Protein AF-A0A645HUC6-F1 (afdb_monomer)

pLDDT: mean 89.05, std 10.72, range [61.09, 98.19]

Radius of gyration: 22.0 Å; Cα contacts (8 Å, |Δi|>4): 138; chains: 1; bounding box: 39×32×63 Å

Nearest PDB structures (foldseek):
  4lrl-assembly3_D  TM=7.777E-01  e=2.312E-08  Enterococcus faecalis V583
  4lrl-assembly3_C  TM=7.811E-01  e=1.603E-07  Enterococcus faecalis V583
  4lrl-assembly2_B  TM=7.981E-01  e=2.361E-07  Enterococcus faecalis V583
  3irh-assembly3_B  TM=7.790E-01  e=1.986E-06  Enterococcus faecalis V583
  2q14-assembly1_B  TM=6.930E-01  e=2.260E-06  Bacteroides thetaiotaomicron VPI-5482

Sequence (122 aa):
MDENTCFYGFSCIANSDDKIASDLAKRLLNRKLFKYQDVIDNKMIDKMRNKLTKRGYDLRYYFATDEVKQRPYQPYKGDELSAIWILMNNGKILELSEASNIVHSLVHGENKNEEKMFFPID

Mean predicted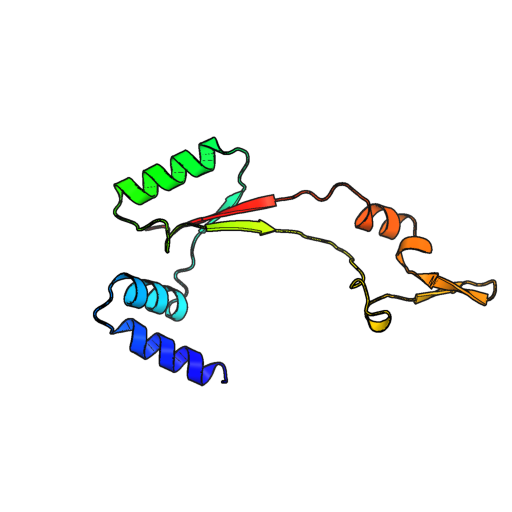 aligned error: 7.64 Å

Solvent-accessible surface area (backbone atoms only — not comparable to full-atom values): 7346 Å² total; per-residue (Å²): 138,55,69,69,59,51,55,51,51,34,57,54,36,41,72,42,89,51,64,65,58,13,48,55,27,44,22,64,79,67,68,59,63,63,43,72,47,77,56,88,50,70,65,60,53,53,52,49,54,53,54,38,48,76,72,71,46,56,57,90,80,48,43,50,74,50,73,50,79,82,64,97,59,75,61,50,88,91,40,78,85,59,46,57,76,41,80,43,98,87,74,48,76,38,48,46,48,81,72,27,74,69,48,31,48,63,58,70,41,86,73,74,72,46,34,30,37,36,30,74,74,135

Secondary structure (DSSP, 8-state):
--HHHHHHHHHHHTTSS-HHHHHHHHHHHTT-PPEEEE-SSHHHHHHHHHHHHHTT--HHHH-EEEEE---S--PPTT-GGGSPEEE-TTS-EEEHHHH-HHHHHHHHS----EEEEEE---

Structure (mmCIF, N/CA/C/O backbone):
data_AF-A0A645HUC6-F1
#
_entry.id   AF-A0A645HUC6-F1
#
loop_
_atom_site.group_PDB
_atom_site.id
_atom_site.type_symbol
_atom_site.label_atom_id
_atom_site.label_alt_id
_atom_site.label_comp_id
_atom_site.label_asym_id
_atom_site.label_entity_id
_atom_site.label_seq_id
_atom_site.pdbx_PDB_ins_code
_atom_site.Cartn_x
_atom_site.Cartn_y
_atom_site.Cartn_z
_atom_site.occupancy
_atom_site.B_iso_or_equiv
_atom_site.auth_seq_id
_atom_site.auth_comp_id
_atom_site.auth_asym_id
_atom_site.auth_atom_id
_atom_site.pdbx_PDB_model_num
ATOM 1 N N . MET A 1 1 ? -9.196 -19.556 -7.907 1.00 76.00 1 MET A N 1
ATOM 2 C CA . MET A 1 1 ? -9.850 -18.495 -7.117 1.00 76.00 1 MET A CA 1
ATOM 3 C C . MET A 1 1 ? -10.224 -17.394 -8.077 1.00 76.00 1 MET A C 1
ATOM 5 O O . MET A 1 1 ? -9.368 -16.999 -8.857 1.00 76.00 1 MET A O 1
ATOM 9 N N . ASP A 1 2 ? -11.477 -16.964 -8.055 1.00 94.19 2 ASP A N 1
ATOM 10 C CA . ASP A 1 2 ? -11.952 -15.797 -8.796 1.00 94.19 2 ASP A CA 1
ATOM 11 C C . ASP A 1 2 ? -12.273 -14.647 -7.826 1.00 94.19 2 ASP A C 1
ATOM 13 O O . ASP A 1 2 ? -12.240 -14.815 -6.602 1.00 94.19 2 ASP A O 1
ATOM 17 N N . GLU A 1 3 ? -12.564 -13.466 -8.368 1.00 92.69 3 GLU A N 1
ATOM 18 C CA . GLU A 1 3 ? -12.880 -12.280 -7.565 1.00 92.69 3 GLU A CA 1
ATOM 19 C C . GLU A 1 3 ? -14.094 -12.510 -6.658 1.00 92.69 3 GLU A C 1
ATOM 21 O O . GLU A 1 3 ? -14.070 -12.123 -5.490 1.00 92.69 3 GLU A O 1
ATOM 26 N N . ASN A 1 4 ? -15.120 -13.212 -7.149 1.00 93.56 4 ASN A N 1
ATOM 27 C CA . ASN A 1 4 ? -16.326 -13.529 -6.382 1.00 93.56 4 ASN A CA 1
ATOM 28 C C . ASN A 1 4 ? -16.011 -14.369 -5.137 1.00 93.56 4 ASN A C 1
ATOM 30 O O . ASN A 1 4 ? -16.525 -14.091 -4.053 1.00 93.56 4 ASN A O 1
ATOM 34 N N . THR A 1 5 ? -15.119 -15.353 -5.269 1.00 94.81 5 THR A N 1
ATOM 35 C CA . THR A 1 5 ? -14.634 -16.166 -4.148 1.00 94.81 5 THR A CA 1
ATOM 36 C C . THR A 1 5 ? -13.930 -15.291 -3.106 1.00 94.81 5 THR A C 1
ATOM 38 O O . THR A 1 5 ? -14.163 -15.451 -1.906 1.00 94.81 5 THR A O 1
ATOM 41 N N . CYS A 1 6 ? -13.111 -14.328 -3.541 1.00 93.75 6 CYS A N 1
ATOM 42 C CA . CYS A 1 6 ? -12.455 -13.375 -2.642 1.00 93.75 6 CYS A CA 1
ATOM 43 C C . CYS A 1 6 ? -13.471 -12.466 -1.929 1.00 93.75 6 CYS A C 1
ATOM 45 O O . CYS A 1 6 ? -13.411 -12.329 -0.708 1.00 93.75 6 CYS A O 1
ATOM 47 N N . PHE A 1 7 ? -14.439 -11.893 -2.654 1.00 94.94 7 PHE A N 1
ATOM 48 C CA . PHE A 1 7 ? -15.491 -11.041 -2.082 1.00 94.94 7 PHE A CA 1
ATOM 49 C C . PHE A 1 7 ? -16.352 -11.773 -1.053 1.00 94.94 7 PHE A C 1
ATOM 51 O O . PHE A 1 7 ? -16.687 -11.209 -0.005 1.00 94.94 7 PHE A O 1
ATOM 58 N N . TYR A 1 8 ? -16.669 -13.040 -1.315 1.00 95.81 8 TYR A N 1
ATOM 59 C CA . TYR A 1 8 ? -17.342 -13.893 -0.346 1.00 95.81 8 TYR A CA 1
ATOM 60 C C . TYR A 1 8 ? -16.481 -14.095 0.909 1.00 95.81 8 TYR A C 1
ATOM 62 O O . TYR A 1 8 ? -16.953 -13.857 2.020 1.00 95.81 8 TYR A O 1
ATOM 70 N N . GLY A 1 9 ? -15.196 -14.428 0.742 1.00 97.19 9 GLY A N 1
ATOM 71 C CA . GLY A 1 9 ? -14.250 -14.562 1.852 1.00 97.19 9 GLY A CA 1
ATOM 72 C C . GLY A 1 9 ? -14.160 -13.301 2.716 1.00 97.19 9 GLY A C 1
ATOM 73 O O . GLY A 1 9 ? -14.280 -13.379 3.939 1.00 97.19 9 GLY A O 1
ATOM 74 N N . PHE A 1 10 ? -14.044 -12.122 2.099 1.00 97.12 10 PHE A N 1
ATOM 75 C CA . PHE A 1 10 ? -14.062 -10.846 2.820 1.00 97.12 10 PHE A CA 1
ATOM 76 C C . PHE A 1 10 ? -15.389 -10.612 3.547 1.00 97.12 10 PHE A C 1
ATOM 78 O O . PHE A 1 10 ? -15.388 -10.100 4.663 1.00 97.12 10 PHE A O 1
ATOM 85 N N . SER A 1 11 ? -16.518 -11.021 2.965 1.00 96.94 11 SER A N 1
ATOM 86 C CA . SER A 1 11 ? -17.836 -10.893 3.604 1.00 96.94 1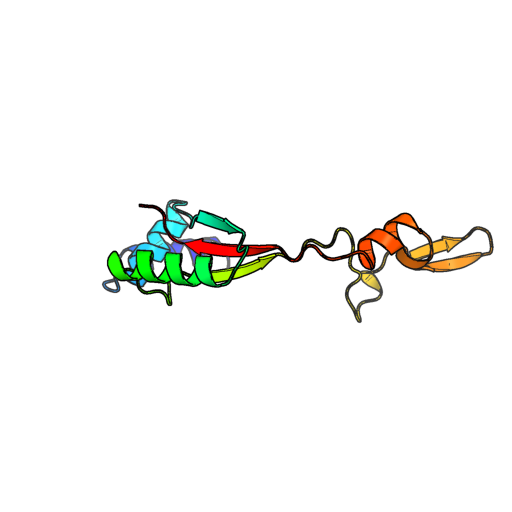1 SER A CA 1
ATOM 87 C C . SER A 1 11 ? -17.969 -11.781 4.845 1.00 96.94 11 SER A C 1
ATOM 89 O O . SER A 1 11 ? -18.560 -11.363 5.842 1.00 96.94 11 SER A O 1
ATOM 91 N N . CYS A 1 12 ? -17.372 -12.974 4.833 1.00 97.88 12 CYS A N 1
ATOM 92 C CA . CYS A 1 12 ? -17.266 -13.819 6.022 1.00 97.88 12 CYS A CA 1
ATOM 93 C C . CYS A 1 12 ? -16.354 -13.185 7.085 1.00 97.88 12 CYS A C 1
ATOM 95 O O . CYS A 1 12 ? -16.759 -13.060 8.240 1.00 97.88 12 CYS A O 1
ATOM 97 N N . ILE A 1 13 ? -15.157 -12.728 6.693 1.00 98.19 13 ILE A N 1
ATOM 98 C CA . ILE A 1 13 ? -14.187 -12.088 7.603 1.00 98.19 13 ILE A CA 1
ATOM 99 C C . ILE A 1 13 ? -14.771 -10.816 8.231 1.00 98.19 13 ILE A C 1
ATOM 101 O O . ILE A 1 13 ? -14.558 -10.550 9.409 1.00 98.19 13 ILE A O 1
ATOM 105 N N . ALA A 1 14 ? -15.583 -10.051 7.498 1.00 97.75 14 ALA A N 1
ATOM 106 C CA . ALA A 1 14 ? -16.255 -8.865 8.024 1.00 97.75 14 ALA A CA 1
ATOM 107 C C . ALA A 1 14 ? -17.111 -9.151 9.277 1.00 97.75 14 ALA A C 1
ATOM 109 O O . ALA A 1 14 ? -17.347 -8.233 10.065 1.00 97.75 14 ALA A O 1
ATOM 110 N N . ASN A 1 15 ? -17.530 -10.400 9.503 1.00 97.00 15 ASN A N 1
ATOM 111 C CA . ASN A 1 15 ? -18.310 -10.827 10.665 1.00 97.00 15 ASN A CA 1
ATOM 112 C C . ASN A 1 15 ? -17.507 -11.664 11.682 1.00 97.00 15 ASN A C 1
ATOM 114 O O . ASN A 1 15 ? -18.104 -12.217 12.600 1.00 97.00 15 ASN A O 1
ATOM 118 N N . SER A 1 16 ? -16.181 -11.775 11.539 1.00 97.44 16 SER A N 1
ATOM 119 C CA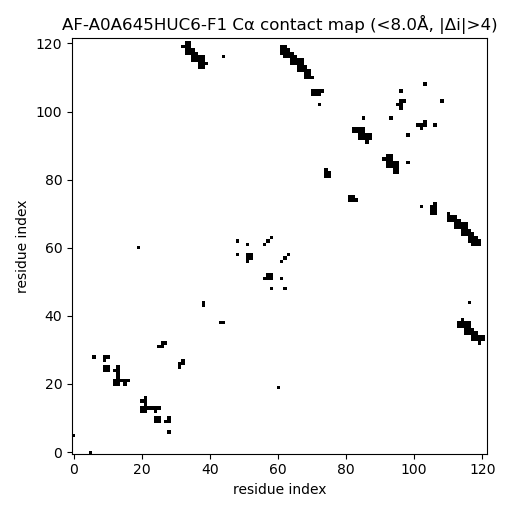 . SER A 1 16 ? -15.341 -12.526 12.480 1.00 97.44 16 SER A CA 1
ATOM 120 C C . SER A 1 16 ? -15.129 -11.792 13.807 1.00 97.44 16 SER A C 1
ATOM 122 O O . SER A 1 16 ? -15.125 -10.561 13.840 1.00 97.44 16 SER A O 1
ATOM 124 N N . ASP A 1 17 ? -14.821 -12.543 14.867 1.00 98.06 17 ASP A N 1
ATOM 125 C CA . ASP A 1 17 ? -14.490 -11.996 16.193 1.00 98.06 17 ASP A CA 1
ATOM 126 C C . ASP A 1 17 ? -13.160 -11.220 16.231 1.00 98.06 17 ASP A C 1
ATOM 128 O O . ASP A 1 17 ? -12.955 -10.366 17.100 1.00 98.06 17 ASP A O 1
ATOM 132 N N . ASP A 1 18 ? -12.250 -11.478 15.283 1.00 98.06 18 ASP A N 1
ATOM 133 C CA . ASP A 1 18 ? -11.035 -10.680 15.127 1.00 98.06 18 ASP A CA 1
ATOM 134 C C . ASP A 1 18 ? -11.401 -9.277 14.626 1.00 98.06 18 ASP A C 1
ATOM 136 O O . ASP A 1 18 ? -11.809 -9.072 13.478 1.00 98.06 18 ASP A O 1
ATOM 140 N N . LYS A 1 19 ? -11.238 -8.293 15.512 1.00 96.94 19 LYS A N 1
ATOM 141 C CA . LYS A 1 19 ? -11.605 -6.897 15.256 1.00 96.94 19 LYS A CA 1
ATOM 142 C C . LYS A 1 19 ? -10.795 -6.268 14.123 1.00 96.94 19 LYS A C 1
ATOM 144 O O . LYS A 1 19 ? -11.346 -5.445 13.396 1.00 96.94 19 LYS A O 1
ATOM 149 N N . ILE A 1 20 ? -9.519 -6.629 13.975 1.00 97.31 20 ILE A N 1
ATOM 150 C CA . ILE A 1 20 ? -8.641 -6.070 12.940 1.00 97.31 20 ILE A CA 1
ATOM 151 C C . ILE A 1 20 ? -9.023 -6.666 11.589 1.00 97.31 20 ILE A C 1
ATOM 153 O O . ILE A 1 20 ? -9.253 -5.927 10.633 1.00 97.31 20 ILE A O 1
ATOM 157 N N . ALA A 1 21 ? -9.152 -7.993 11.516 1.00 97.75 21 ALA A N 1
ATOM 158 C CA . ALA A 1 21 ? -9.548 -8.669 10.287 1.00 97.75 21 ALA A CA 1
ATOM 159 C C . ALA A 1 21 ? -10.940 -8.205 9.824 1.00 97.75 21 ALA A C 1
ATOM 161 O O . ALA A 1 21 ? -11.116 -7.833 8.660 1.00 97.75 21 ALA A O 1
ATOM 162 N N . SER A 1 22 ? -11.903 -8.138 10.751 1.00 98.19 22 SER A N 1
ATOM 163 C CA . SER A 1 22 ? -13.257 -7.638 10.494 1.00 98.19 22 SER A CA 1
ATOM 164 C C . SER A 1 22 ? -13.255 -6.202 9.964 1.00 98.19 22 SER A C 1
ATOM 166 O O . SER A 1 22 ? -13.941 -5.911 8.980 1.00 98.19 22 SER A O 1
ATOM 168 N N . ASP A 1 23 ? -12.478 -5.301 10.571 1.00 97.38 23 ASP A N 1
ATOM 169 C CA . ASP A 1 23 ? -12.378 -3.909 10.125 1.00 97.38 23 ASP A CA 1
ATOM 170 C C . ASP A 1 23 ? -11.736 -3.790 8.735 1.00 97.38 23 ASP A C 1
ATOM 172 O O . ASP A 1 23 ? -12.301 -3.138 7.857 1.00 97.38 23 ASP A O 1
ATOM 176 N N . LEU A 1 24 ? -10.605 -4.457 8.487 1.00 97.12 24 LEU A N 1
ATOM 177 C CA . LEU A 1 24 ? -9.928 -4.414 7.186 1.00 97.12 24 LEU A CA 1
ATOM 178 C C . LEU A 1 24 ? -10.803 -4.983 6.059 1.00 97.12 24 LEU A C 1
ATOM 180 O O . LEU A 1 24 ? -10.888 -4.385 4.984 1.00 97.12 24 LEU A O 1
ATOM 184 N N . ALA A 1 25 ? -11.520 -6.081 6.313 1.00 97.75 25 ALA A N 1
ATOM 185 C CA . ALA A 1 25 ? -12.466 -6.640 5.352 1.00 97.75 25 ALA A CA 1
ATOM 186 C C . ALA A 1 25 ? -13.625 -5.671 5.066 1.00 97.75 25 ALA A C 1
ATOM 188 O O . ALA A 1 25 ? -13.945 -5.408 3.905 1.00 97.75 25 ALA A O 1
ATOM 189 N N . LYS A 1 26 ? -14.208 -5.057 6.107 1.00 97.19 26 LYS A N 1
ATOM 190 C CA . LYS A 1 26 ? -15.237 -4.015 5.948 1.00 97.19 26 LYS A CA 1
ATOM 191 C C . LYS A 1 26 ? -14.712 -2.812 5.173 1.00 97.19 26 LYS A C 1
ATOM 193 O O . LYS A 1 26 ? -15.458 -2.248 4.372 1.00 97.19 26 LYS A O 1
ATOM 198 N N . ARG A 1 27 ? -13.461 -2.399 5.388 1.00 96.19 27 ARG A N 1
ATOM 199 C CA . ARG A 1 27 ? -12.849 -1.293 4.641 1.00 96.19 27 ARG A CA 1
ATOM 200 C C . ARG A 1 27 ? -12.753 -1.605 3.158 1.00 96.19 27 ARG A C 1
ATOM 202 O O . ARG A 1 27 ? -13.139 -0.758 2.355 1.00 96.19 27 ARG A O 1
ATOM 209 N N . LEU A 1 28 ? -12.297 -2.805 2.810 1.00 95.44 28 LEU A N 1
ATOM 210 C CA . LEU A 1 28 ? -12.175 -3.241 1.423 1.00 95.44 28 LEU A CA 1
ATOM 211 C C . LEU A 1 28 ? -13.547 -3.319 0.735 1.00 95.44 28 LEU A C 1
ATOM 213 O O . LEU A 1 28 ? -13.739 -2.699 -0.308 1.00 95.44 28 LEU A O 1
ATOM 217 N N . LEU A 1 29 ? -14.521 -3.985 1.366 1.00 96.19 29 LEU A N 1
ATOM 218 C CA . LEU A 1 29 ? -15.883 -4.144 0.837 1.00 96.19 29 LEU A CA 1
ATOM 219 C C . LEU A 1 29 ? -16.621 -2.810 0.652 1.00 96.19 29 LEU A C 1
ATOM 221 O O . LEU A 1 29 ? -17.366 -2.645 -0.307 1.00 96.19 29 LEU A O 1
ATOM 225 N N . ASN A 1 30 ? -16.406 -1.848 1.556 1.00 95.75 30 ASN A N 1
ATOM 226 C CA . ASN A 1 30 ? -17.105 -0.557 1.551 1.00 95.75 30 ASN A CA 1
ATOM 227 C C . ASN A 1 30 ? -16.257 0.597 0.995 1.00 95.75 30 ASN A C 1
ATOM 229 O O . ASN A 1 30 ? -16.600 1.763 1.193 1.00 95.75 30 ASN A O 1
ATOM 233 N N . ARG A 1 31 ? -15.124 0.297 0.345 1.00 94.88 31 ARG A N 1
ATOM 234 C CA . ARG A 1 31 ? -14.201 1.290 -0.232 1.00 94.88 31 ARG A CA 1
ATOM 235 C C . ARG A 1 31 ? -13.740 2.372 0.766 1.00 94.88 31 ARG A C 1
ATOM 237 O O . ARG A 1 31 ? -13.483 3.515 0.388 1.00 94.88 31 ARG A O 1
ATOM 244 N N . LYS A 1 32 ? -13.571 2.020 2.045 1.00 95.44 32 LYS A N 1
ATOM 245 C CA . LYS A 1 32 ? -12.952 2.885 3.071 1.00 95.44 32 LYS A CA 1
ATOM 246 C C . LYS A 1 32 ? -11.430 2.727 3.053 1.00 95.44 32 LYS A C 1
ATOM 248 O O . LYS A 1 32 ? -10.824 2.210 3.994 1.00 95.44 32 LYS A O 1
ATOM 253 N N . LEU A 1 33 ? -10.835 3.136 1.935 1.00 94.62 33 LEU A N 1
ATOM 254 C CA . LEU A 1 33 ? -9.408 2.985 1.660 1.00 94.62 33 LEU A CA 1
ATOM 255 C C . LEU A 1 33 ? -8.550 3.803 2.632 1.00 94.62 33 LEU A C 1
ATOM 257 O O . LEU A 1 33 ? -8.970 4.848 3.136 1.00 94.62 33 LEU A O 1
ATOM 261 N N . PHE A 1 34 ? -7.322 3.339 2.858 1.00 96.62 34 PHE A N 1
ATOM 262 C CA . PHE A 1 34 ? -6.312 4.150 3.524 1.00 96.62 34 PHE A CA 1
ATOM 263 C C . PHE A 1 34 ? -5.989 5.381 2.686 1.00 96.62 34 PHE A C 1
ATOM 265 O O . PHE A 1 34 ? -6.092 5.391 1.458 1.00 96.62 34 PHE A O 1
ATOM 272 N N . LYS A 1 35 ? -5.598 6.437 3.382 1.00 95.44 35 LYS A N 1
ATOM 273 C CA . LYS A 1 35 ? -5.088 7.653 2.769 1.00 95.44 35 LYS A CA 1
ATOM 274 C C . LYS A 1 35 ? -3.586 7.575 2.701 1.00 95.44 35 LYS A C 1
ATOM 276 O O . LYS A 1 35 ? -2.973 6.829 3.459 1.00 95.44 35 LYS A O 1
ATOM 281 N N . TYR A 1 36 ? -3.028 8.342 1.780 1.00 94.25 36 TYR A N 1
ATOM 282 C CA . TYR A 1 36 ? -1.600 8.377 1.561 1.00 94.25 36 TYR A CA 1
ATOM 283 C C . TYR A 1 36 ? -1.074 9.806 1.579 1.00 94.25 36 TYR A C 1
ATOM 285 O O . TYR A 1 36 ? -1.808 10.752 1.281 1.00 94.25 36 TYR A O 1
ATOM 293 N N . GLN A 1 37 ? 0.199 9.946 1.933 1.00 93.44 37 GLN A N 1
ATOM 294 C CA . GLN A 1 37 ? 0.965 11.178 1.758 1.00 93.44 37 GLN A CA 1
ATOM 295 C C . GLN A 1 37 ? 2.411 10.835 1.399 1.00 93.44 37 GLN A C 1
ATOM 297 O O . GLN A 1 37 ? 2.912 9.787 1.815 1.00 93.44 37 GLN A O 1
ATOM 302 N N . ASP A 1 38 ? 3.073 11.735 0.678 1.00 92.88 38 ASP A N 1
ATOM 303 C CA . ASP A 1 38 ? 4.494 11.602 0.359 1.00 92.88 38 ASP A CA 1
ATOM 304 C C . ASP A 1 38 ? 5.344 11.722 1.626 1.00 92.88 38 ASP A C 1
ATOM 306 O O . ASP A 1 38 ? 5.070 12.544 2.507 1.00 92.88 38 ASP A O 1
ATOM 310 N N . VAL A 1 39 ? 6.375 10.890 1.717 1.00 93.06 39 VAL A N 1
ATOM 311 C CA . VAL A 1 39 ? 7.377 10.908 2.777 1.00 93.06 39 VAL A CA 1
ATOM 312 C C . VAL A 1 39 ? 8.524 11.800 2.325 1.00 93.06 39 VAL A C 1
ATOM 314 O O . VAL A 1 39 ? 9.245 11.493 1.383 1.00 93.06 39 VAL A O 1
ATOM 317 N N . ILE A 1 40 ? 8.686 12.926 3.017 1.00 89.88 40 ILE A N 1
ATOM 318 C CA . ILE A 1 40 ? 9.789 13.866 2.771 1.00 89.88 40 ILE A CA 1
ATOM 319 C C . ILE A 1 40 ? 10.983 13.532 3.675 1.00 89.88 40 ILE A C 1
ATOM 321 O O . ILE A 1 40 ? 12.135 13.683 3.279 1.00 89.88 40 ILE A O 1
ATOM 325 N N . ASP A 1 41 ? 10.708 13.081 4.902 1.00 90.19 41 ASP A N 1
ATOM 326 C CA . ASP A 1 41 ? 11.717 12.655 5.863 1.00 90.19 41 ASP A CA 1
ATOM 327 C C . ASP A 1 41 ? 11.188 11.572 6.822 1.00 90.19 41 ASP A C 1
ATOM 329 O O . ASP A 1 41 ? 9.980 11.370 6.992 1.00 90.19 41 ASP A O 1
ATOM 333 N N . ASN A 1 42 ? 12.115 10.904 7.514 1.00 91.06 42 ASN A N 1
ATOM 334 C CA . ASN A 1 42 ? 11.788 9.883 8.513 1.00 91.06 42 ASN A CA 1
ATOM 335 C C . ASN A 1 42 ? 11.026 10.442 9.732 1.00 91.06 42 ASN A C 1
ATOM 337 O O . ASN A 1 42 ? 10.268 9.714 10.374 1.00 91.06 42 ASN A O 1
ATOM 341 N N . LYS A 1 43 ? 11.152 11.741 10.046 1.00 95.25 43 LYS A N 1
ATOM 342 C CA . LYS A 1 43 ? 10.432 12.352 11.179 1.00 95.25 43 LYS A CA 1
ATOM 343 C C . LYS A 1 43 ? 8.926 12.372 10.925 1.00 95.25 43 LYS A C 1
ATOM 345 O O . LYS A 1 43 ? 8.133 12.265 11.864 1.00 95.25 43 LYS A O 1
ATOM 350 N N . MET A 1 44 ? 8.518 12.500 9.665 1.00 95.00 44 MET A N 1
ATOM 351 C CA . MET A 1 44 ? 7.124 12.443 9.242 1.00 95.00 44 MET A CA 1
ATOM 352 C C . MET A 1 44 ? 6.515 11.058 9.508 1.00 95.00 44 MET A C 1
ATOM 354 O O . MET A 1 44 ? 5.397 10.978 10.026 1.00 95.00 44 MET A O 1
ATOM 358 N N . ILE A 1 45 ? 7.270 9.988 9.226 1.00 95.75 45 ILE A N 1
ATOM 359 C CA . ILE A 1 45 ? 6.893 8.600 9.536 1.00 95.75 45 ILE A CA 1
ATOM 360 C C . ILE A 1 45 ? 6.706 8.439 11.046 1.00 95.75 45 ILE A C 1
ATOM 362 O O . ILE A 1 45 ? 5.639 8.011 11.491 1.00 95.75 45 ILE A O 1
ATOM 366 N N . ASP A 1 46 ? 7.693 8.846 11.846 1.00 96.38 46 ASP A N 1
ATOM 367 C CA . ASP A 1 46 ? 7.634 8.716 13.306 1.00 96.38 46 ASP A CA 1
ATOM 368 C C . ASP A 1 46 ? 6.451 9.483 13.903 1.00 96.38 46 ASP A C 1
ATOM 370 O O . ASP A 1 46 ? 5.737 8.986 14.781 1.00 96.38 46 ASP A O 1
ATOM 374 N N . LYS A 1 47 ? 6.180 10.691 13.397 1.00 96.19 47 LYS A N 1
ATOM 375 C CA . LYS A 1 47 ? 5.024 11.493 13.812 1.00 96.19 47 LYS A CA 1
ATOM 376 C C . LYS A 1 47 ? 3.705 10.783 13.501 1.00 96.19 47 LYS A C 1
ATOM 378 O O . LYS A 1 47 ? 2.802 10.801 14.342 1.00 96.19 47 LYS A O 1
ATOM 383 N N . MET A 1 48 ? 3.586 10.155 12.330 1.00 96.69 48 MET A N 1
ATOM 384 C CA . MET A 1 48 ? 2.377 9.425 11.949 1.00 96.69 48 MET A CA 1
ATOM 385 C C . MET A 1 48 ? 2.196 8.152 12.780 1.00 96.69 48 MET A C 1
ATOM 387 O O . MET A 1 48 ? 1.116 7.941 13.332 1.00 96.69 48 MET A O 1
ATOM 391 N N . ARG A 1 49 ? 3.259 7.359 12.965 1.00 96.75 49 ARG A N 1
ATOM 392 C C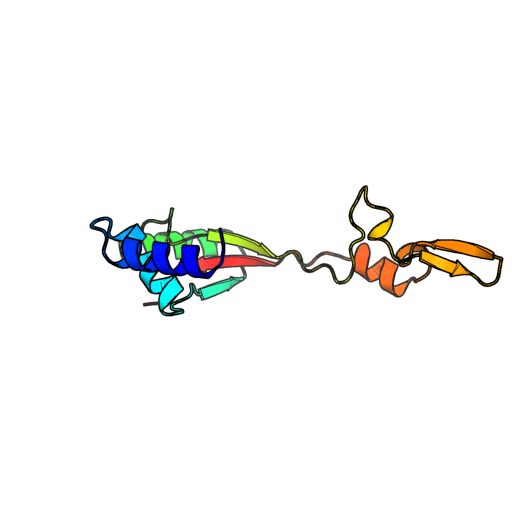A . ARG A 1 49 ? 3.251 6.166 13.828 1.00 96.75 49 ARG A CA 1
ATOM 393 C C . ARG A 1 49 ? 2.801 6.518 15.243 1.00 96.75 49 ARG A C 1
ATOM 395 O O . ARG A 1 49 ? 1.868 5.915 15.760 1.00 96.75 49 ARG A O 1
ATOM 402 N N . ASN A 1 50 ? 3.368 7.573 15.829 1.00 97.12 50 ASN A N 1
ATOM 403 C CA . ASN A 1 50 ? 2.969 8.055 17.152 1.00 97.12 50 ASN A CA 1
ATOM 404 C C . ASN A 1 50 ? 1.499 8.498 17.210 1.00 97.12 50 ASN A C 1
ATOM 406 O O . ASN A 1 50 ? 0.813 8.234 18.198 1.00 97.12 50 ASN A O 1
ATOM 410 N N . LYS A 1 51 ? 0.995 9.168 16.165 1.00 96.25 51 LYS A N 1
ATOM 411 C CA . LYS A 1 51 ? -0.414 9.580 16.076 1.00 96.25 51 LYS A CA 1
ATOM 412 C C . LYS A 1 51 ? -1.354 8.371 16.033 1.00 96.25 51 LYS A C 1
ATOM 414 O O . LYS A 1 51 ? -2.373 8.387 16.718 1.00 96.25 51 LYS A O 1
ATOM 419 N N . LEU A 1 52 ? -1.014 7.345 15.254 1.00 96.69 52 LEU A N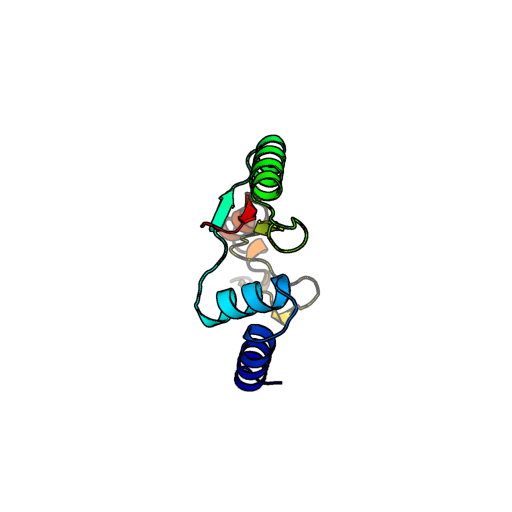 1
ATOM 420 C CA . LEU A 1 52 ? -1.803 6.119 15.122 1.00 96.69 52 LEU A CA 1
ATOM 421 C C . LEU A 1 52 ? -1.796 5.296 16.416 1.00 96.69 52 LEU A C 1
ATOM 423 O O . LEU A 1 52 ? -2.867 4.935 16.901 1.00 96.69 52 LEU A O 1
ATOM 427 N N . THR A 1 53 ? -0.629 5.109 17.041 1.00 96.44 53 THR A N 1
ATOM 428 C CA . THR A 1 53 ? -0.516 4.407 18.329 1.00 96.44 53 THR A CA 1
ATOM 429 C C . THR A 1 53 ? -1.340 5.093 19.419 1.00 96.44 53 THR A C 1
ATOM 431 O O . THR A 1 53 ? -2.071 4.428 20.148 1.00 96.44 53 THR A O 1
ATOM 434 N N . LYS A 1 54 ? -1.306 6.434 19.504 1.00 96.69 54 LYS A N 1
ATOM 435 C CA . LYS A 1 54 ? -2.124 7.203 20.467 1.00 96.69 54 LYS A CA 1
ATOM 436 C C . LYS A 1 54 ? -3.633 7.034 20.266 1.00 96.69 54 LYS A C 1
ATOM 438 O O . LYS A 1 54 ? -4.392 7.272 21.198 1.00 96.69 54 LYS A O 1
ATOM 443 N N . ARG A 1 55 ? -4.064 6.648 19.065 1.00 94.62 55 ARG A N 1
ATOM 444 C CA . ARG A 1 55 ? -5.466 6.366 18.723 1.00 94.62 55 ARG A CA 1
ATOM 445 C C . ARG A 1 55 ? -5.838 4.888 18.880 1.00 94.62 55 ARG A C 1
ATOM 447 O O . ARG A 1 55 ? -6.983 4.536 18.630 1.00 94.62 55 ARG A O 1
ATOM 454 N N . GLY A 1 56 ? -4.898 4.037 19.295 1.00 95.25 56 GLY A N 1
ATOM 455 C CA . GLY A 1 56 ? -5.124 2.605 19.493 1.00 95.25 56 GLY A CA 1
ATOM 456 C C . GLY A 1 56 ? -5.009 1.756 18.225 1.00 95.25 56 GLY A C 1
ATOM 457 O O . GLY A 1 56 ? -5.397 0.592 18.250 1.00 95.25 56 GLY A O 1
ATOM 458 N N . TYR A 1 57 ? -4.479 2.302 17.125 1.00 96.56 57 TYR A N 1
ATOM 459 C CA . TYR A 1 57 ? -4.227 1.516 15.917 1.00 96.56 57 TYR A CA 1
ATOM 460 C C . TYR A 1 57 ? -2.963 0.663 16.066 1.00 96.56 57 TYR A C 1
ATOM 462 O O . TYR A 1 57 ? -1.908 1.153 16.475 1.00 96.56 57 TYR A O 1
ATOM 470 N N . ASP A 1 58 ? -3.052 -0.604 15.661 1.00 97.31 58 ASP A N 1
ATOM 471 C CA . ASP A 1 58 ? -1.891 -1.482 15.521 1.00 97.31 58 ASP A CA 1
ATOM 472 C C . ASP A 1 58 ? -1.143 -1.161 14.218 1.00 97.31 58 ASP A C 1
ATOM 474 O O . ASP A 1 58 ? -1.649 -1.370 13.112 1.00 97.31 58 ASP A O 1
ATOM 478 N N . LEU A 1 59 ? 0.084 -0.655 14.346 1.00 97.31 59 LEU A N 1
ATOM 479 C CA . LEU A 1 59 ? 0.901 -0.219 13.212 1.00 97.31 59 LEU A CA 1
ATOM 480 C C . LEU A 1 59 ? 1.231 -1.341 12.223 1.00 97.31 59 LEU A C 1
ATOM 482 O O . LEU A 1 59 ? 1.555 -1.035 11.084 1.00 97.31 59 LEU A O 1
ATOM 486 N N . ARG A 1 60 ? 1.136 -2.615 12.624 1.00 97.38 60 ARG A N 1
ATOM 487 C CA . ARG A 1 60 ? 1.360 -3.756 11.719 1.00 97.38 60 ARG A CA 1
ATOM 488 C C . ARG A 1 60 ? 0.303 -3.848 10.620 1.00 97.38 60 ARG A C 1
ATOM 490 O O . ARG A 1 60 ? 0.577 -4.400 9.564 1.00 97.38 60 ARG A O 1
ATOM 497 N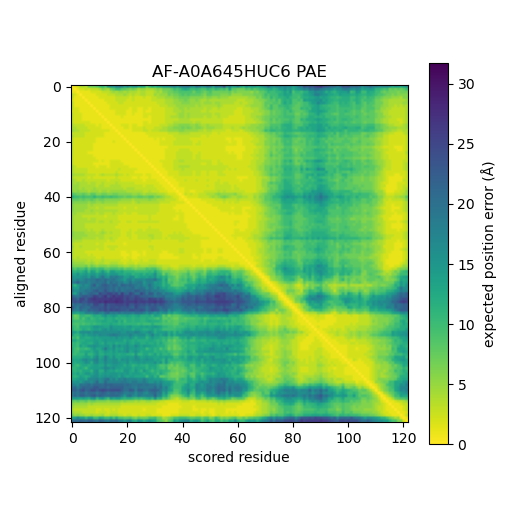 N . TYR A 1 61 ? -0.894 -3.328 10.885 1.00 97.25 61 TYR A N 1
ATOM 498 C CA . TYR A 1 61 ? -2.056 -3.453 10.005 1.00 97.25 61 TYR A CA 1
ATOM 499 C C . TYR A 1 61 ? -2.532 -2.106 9.457 1.00 97.25 61 TYR A C 1
ATOM 501 O O . TYR A 1 61 ? -3.099 -2.042 8.371 1.00 97.25 61 TYR A O 1
ATOM 509 N N . TYR A 1 62 ? -2.312 -1.026 10.209 1.00 97.69 62 TYR A N 1
ATOM 510 C CA . TYR A 1 62 ? -2.857 0.301 9.912 1.00 97.69 62 TYR A CA 1
ATOM 511 C C . TYR A 1 62 ? -1.808 1.323 9.474 1.00 97.69 62 TYR A C 1
ATOM 513 O O . TYR A 1 62 ? -2.119 2.508 9.354 1.00 97.69 62 TYR A O 1
ATOM 521 N N . PHE A 1 63 ? -0.571 0.890 9.251 1.00 97.44 63 PHE A N 1
ATOM 522 C CA . PHE A 1 63 ? 0.483 1.739 8.725 1.00 97.44 63 PHE A CA 1
ATOM 523 C C . PHE A 1 63 ? 1.374 0.950 7.770 1.00 97.44 63 PHE A C 1
ATOM 525 O O . PHE A 1 63 ? 1.831 -0.140 8.099 1.00 97.44 63 PHE A O 1
ATOM 532 N N . ALA A 1 64 ? 1.651 1.520 6.605 1.00 96.56 64 ALA A N 1
ATOM 533 C CA . ALA A 1 64 ? 2.622 0.983 5.661 1.00 96.56 64 ALA A CA 1
ATOM 534 C C . ALA A 1 64 ? 3.368 2.132 4.984 1.00 96.56 64 ALA A C 1
ATOM 536 O O . ALA A 1 64 ? 2.809 3.220 4.836 1.00 96.56 64 ALA A O 1
ATOM 537 N N . THR A 1 65 ? 4.603 1.891 4.560 1.00 95.19 65 THR A N 1
ATOM 538 C CA . THR A 1 65 ? 5.289 2.734 3.579 1.00 95.19 65 THR A CA 1
ATOM 539 C C . THR A 1 65 ? 5.542 1.915 2.325 1.00 95.19 65 THR A C 1
ATOM 541 O O . THR A 1 65 ? 5.742 0.704 2.407 1.00 95.19 65 THR A O 1
ATOM 544 N N . ASP A 1 66 ? 5.471 2.563 1.171 1.00 91.62 66 ASP A N 1
ATOM 545 C CA . ASP A 1 66 ? 5.785 1.945 -0.111 1.00 91.62 66 ASP A CA 1
ATOM 546 C C . ASP A 1 66 ? 6.472 2.958 -1.026 1.00 91.62 66 ASP A C 1
ATOM 548 O O . ASP A 1 66 ? 6.207 4.160 -0.963 1.00 91.62 66 ASP A O 1
ATOM 552 N N . GLU A 1 67 ? 7.361 2.467 -1.875 1.00 85.44 67 GLU A N 1
ATOM 553 C CA . GLU A 1 67 ? 8.118 3.271 -2.824 1.00 85.44 67 GLU A CA 1
ATOM 554 C C . GLU A 1 67 ? 7.462 3.153 -4.199 1.00 85.44 67 GLU A C 1
ATOM 556 O O . GLU A 1 67 ? 7.587 2.138 -4.890 1.00 85.44 67 GLU A O 1
ATOM 561 N N . VAL A 1 68 ? 6.769 4.208 -4.633 1.00 72.94 68 VAL A N 1
ATOM 562 C CA . VAL A 1 68 ? 6.136 4.197 -5.952 1.00 72.94 68 VAL A CA 1
ATOM 563 C C . VAL A 1 68 ? 7.187 4.515 -7.010 1.00 72.94 68 VAL A C 1
ATOM 565 O O . VAL A 1 68 ? 7.570 5.666 -7.213 1.00 72.94 68 VAL A O 1
ATOM 568 N N . LYS A 1 69 ? 7.632 3.481 -7.728 1.00 72.06 69 LYS A N 1
ATOM 569 C CA . LYS A 1 69 ? 8.515 3.624 -8.894 1.00 72.06 69 LYS A CA 1
ATOM 570 C C . LYS A 1 69 ? 7.677 3.816 -10.145 1.00 72.06 69 LYS A C 1
ATOM 572 O O . LYS A 1 69 ? 7.219 2.848 -10.746 1.00 72.06 69 LYS A O 1
ATOM 577 N N . GLN A 1 70 ? 7.481 5.064 -10.557 1.00 67.06 70 GLN A N 1
ATOM 578 C CA . GLN A 1 70 ? 6.910 5.345 -11.871 1.00 67.06 70 GLN A CA 1
ATOM 579 C C . GLN A 1 70 ? 8.024 5.394 -12.909 1.00 67.06 70 GLN A C 1
ATOM 581 O O . GLN A 1 70 ? 8.818 6.332 -12.933 1.00 67.06 70 GLN A O 1
ATOM 586 N N . ARG A 1 71 ? 8.079 4.378 -13.774 1.00 68.50 71 ARG A N 1
ATOM 587 C CA . ARG A 1 71 ? 8.947 4.389 -14.953 1.00 68.50 71 ARG A CA 1
ATOM 588 C C . ARG A 1 71 ? 8.081 4.472 -16.207 1.00 68.50 71 ARG A C 1
ATOM 590 O O . ARG A 1 71 ? 7.292 3.557 -16.428 1.00 68.50 71 ARG A O 1
ATOM 597 N N . PRO A 1 72 ? 8.207 5.532 -17.025 1.00 72.12 72 PRO A N 1
ATOM 598 C CA . PRO A 1 72 ? 7.442 5.669 -18.267 1.00 72.12 72 PRO A CA 1
ATOM 599 C C . PRO A 1 72 ? 7.696 4.521 -19.249 1.00 72.12 72 PRO A C 1
ATOM 601 O O . PRO A 1 72 ? 6.800 4.116 -19.983 1.00 72.12 72 PRO A O 1
ATOM 604 N N . TYR A 1 73 ? 8.922 3.995 -19.244 1.00 77.00 73 TYR A N 1
ATOM 605 C CA . TYR A 1 73 ? 9.325 2.818 -19.996 1.00 77.00 73 TYR A CA 1
ATOM 606 C C . TYR A 1 73 ? 10.389 2.056 -19.203 1.00 77.00 73 TYR A C 1
ATOM 608 O O . TYR A 1 73 ? 11.332 2.649 -18.679 1.00 77.00 73 TYR A O 1
ATOM 616 N N . GLN A 1 74 ? 10.223 0.742 -19.091 1.00 75.81 74 GLN A N 1
ATOM 617 C CA . GLN A 1 74 ? 11.222 -0.155 -18.530 1.00 75.81 74 GLN A CA 1
ATOM 618 C C . GLN A 1 74 ? 11.080 -1.516 -19.223 1.00 75.81 74 GLN A C 1
ATOM 620 O O . GLN A 1 74 ? 10.122 -2.228 -18.922 1.00 75.81 74 GLN A O 1
ATOM 625 N N . PRO A 1 75 ? 12.007 -1.903 -20.116 1.00 71.06 75 PRO A N 1
ATOM 626 C CA . PRO A 1 75 ? 12.017 -3.262 -20.640 1.00 71.06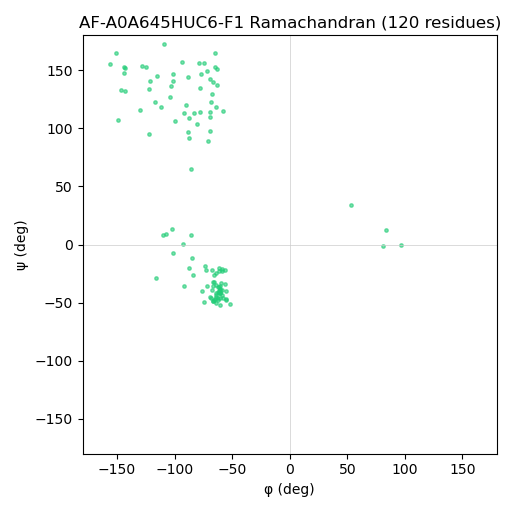 75 PRO A CA 1
ATOM 627 C C . PRO A 1 75 ? 12.268 -4.240 -19.480 1.00 71.06 75 PRO A C 1
ATOM 629 O O . PRO A 1 75 ? 13.099 -3.982 -18.596 1.00 71.06 75 PRO A O 1
ATOM 632 N N . TYR A 1 76 ? 11.532 -5.352 -19.438 1.00 66.75 76 TYR A N 1
ATOM 633 C CA . TYR A 1 76 ? 11.745 -6.379 -18.422 1.00 66.75 76 TYR A CA 1
ATOM 634 C C . TYR A 1 76 ? 13.097 -7.049 -18.666 1.00 66.75 76 TYR A C 1
ATOM 636 O O . TYR A 1 76 ? 13.376 -7.600 -19.731 1.00 66.75 76 TYR A O 1
ATOM 644 N N . LYS A 1 77 ? 13.966 -7.009 -17.651 1.00 63.72 77 LYS A N 1
ATOM 645 C CA . LYS A 1 77 ? 15.278 -7.658 -17.725 1.00 63.72 77 LYS A CA 1
ATOM 646 C C . LYS A 1 77 ? 15.088 -9.170 -17.863 1.00 63.72 77 LYS A C 1
ATOM 648 O O . LYS A 1 77 ? 14.565 -9.797 -16.948 1.00 63.72 77 LYS A O 1
ATOM 653 N N . GLY A 1 78 ? 15.559 -9.732 -18.975 1.00 61.09 78 GLY A N 1
ATOM 654 C CA . GLY A 1 78 ? 15.514 -11.171 -19.255 1.00 61.09 78 GLY A CA 1
ATOM 655 C C . GLY A 1 78 ? 14.336 -11.632 -20.116 1.00 61.09 78 GLY A C 1
ATOM 656 O O . GLY A 1 78 ? 14.275 -12.817 -20.423 1.00 61.09 78 GLY A O 1
ATOM 657 N N . ASP A 1 79 ? 13.448 -10.725 -20.531 1.00 68.25 79 ASP A N 1
ATOM 658 C CA . ASP A 1 79 ? 12.379 -11.027 -21.484 1.00 68.25 79 ASP A CA 1
ATOM 659 C C . ASP A 1 79 ? 12.484 -10.102 -22.703 1.00 68.25 79 ASP A C 1
ATOM 661 O O . ASP A 1 79 ? 12.005 -8.965 -22.689 1.00 68.25 79 ASP A O 1
ATOM 665 N N . GLU A 1 80 ? 13.140 -10.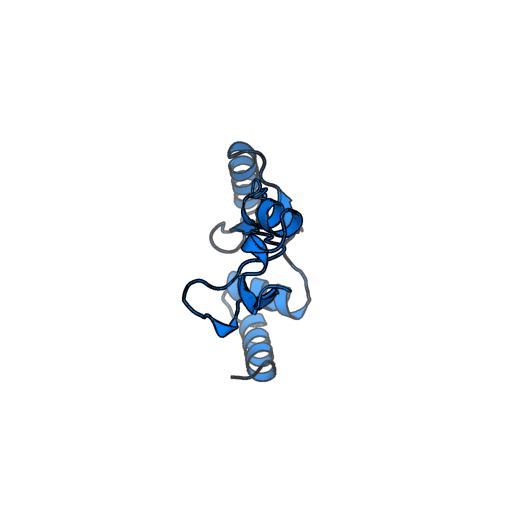581 -23.765 1.00 62.50 80 GLU A N 1
ATOM 666 C CA . GLU A 1 80 ? 13.322 -9.840 -25.023 1.00 62.50 80 GLU A CA 1
ATOM 667 C C . GLU A 1 80 ? 11.989 -9.447 -25.683 1.00 62.50 80 GLU A C 1
ATOM 669 O O . GLU A 1 80 ? 11.953 -8.490 -26.459 1.00 62.50 80 GLU A O 1
ATOM 674 N N . LEU A 1 81 ? 10.889 -10.137 -25.345 1.00 66.69 81 LEU A N 1
ATOM 675 C CA . LEU A 1 81 ? 9.543 -9.847 -25.849 1.00 66.69 81 LEU A CA 1
ATOM 676 C C . LEU A 1 81 ? 8.933 -8.590 -25.221 1.00 66.69 81 LEU A C 1
ATOM 678 O O . LEU A 1 81 ? 7.988 -8.023 -25.765 1.00 66.69 81 LEU A O 1
ATOM 682 N N . SER A 1 82 ? 9.466 -8.148 -24.083 1.00 74.62 82 SER A N 1
ATOM 683 C CA . SER A 1 82 ? 9.010 -6.938 -23.397 1.00 74.62 82 SER A CA 1
ATOM 684 C C . SER A 1 82 ? 9.655 -5.653 -23.925 1.00 74.62 82 SER A C 1
ATOM 686 O O . SER A 1 82 ? 9.223 -4.555 -23.569 1.00 74.62 82 SER A O 1
ATOM 688 N N . ALA A 1 83 ? 10.700 -5.782 -24.747 1.00 84.81 83 ALA A N 1
ATOM 689 C CA . ALA A 1 83 ? 11.418 -4.660 -25.328 1.00 84.81 83 ALA A CA 1
ATOM 690 C C . ALA A 1 83 ? 10.781 -4.227 -26.652 1.00 84.81 83 ALA A C 1
ATOM 692 O O . ALA A 1 83 ? 10.317 -5.043 -27.452 1.00 84.81 83 ALA A O 1
ATOM 693 N N . ILE A 1 84 ? 10.791 -2.921 -26.907 1.00 88.44 84 ILE A N 1
ATOM 694 C CA . ILE A 1 84 ? 10.390 -2.370 -28.199 1.00 88.44 84 ILE A CA 1
ATOM 695 C C . ILE A 1 84 ? 11.635 -2.288 -29.084 1.00 88.44 84 ILE A C 1
ATOM 697 O O . ILE A 1 84 ? 12.598 -1.594 -28.756 1.00 88.44 84 ILE A O 1
ATOM 701 N N . TRP A 1 85 ? 11.598 -2.982 -30.220 1.00 91.12 85 TRP A N 1
ATOM 702 C CA . TRP A 1 85 ? 12.691 -3.036 -31.191 1.00 91.12 85 TRP A CA 1
ATOM 703 C C . TRP A 1 85 ? 12.406 -2.143 -32.400 1.00 91.12 85 TRP A C 1
ATOM 705 O O . TRP A 1 85 ? 11.305 -2.152 -32.950 1.00 91.12 85 TRP A O 1
ATOM 715 N N . ILE A 1 86 ? 13.414 -1.390 -32.838 1.00 92.19 86 ILE A N 1
ATOM 716 C CA . ILE A 1 86 ? 13.333 -0.415 -33.925 1.00 92.19 86 ILE A CA 1
ATOM 717 C C . ILE A 1 86 ? 14.252 -0.842 -35.068 1.00 92.19 86 ILE A C 1
ATOM 719 O O . ILE A 1 86 ? 15.461 -0.985 -34.883 1.00 92.19 86 ILE A O 1
ATOM 723 N N . LEU A 1 87 ? 13.683 -1.005 -36.265 1.00 94.81 87 LEU A N 1
ATOM 724 C CA . LEU A 1 87 ? 14.444 -1.193 -37.498 1.00 94.81 87 LEU A CA 1
ATOM 725 C C . LEU A 1 87 ? 14.881 0.170 -38.044 1.00 94.81 87 LEU A C 1
ATOM 727 O O . LEU A 1 87 ? 14.062 0.980 -38.473 1.00 94.81 87 LEU A O 1
ATOM 731 N N . MET A 1 88 ? 16.186 0.409 -38.037 1.00 94.31 88 MET A N 1
ATOM 732 C CA . MET A 1 88 ? 16.806 1.629 -38.537 1.00 94.31 88 MET A CA 1
ATOM 733 C C . MET A 1 88 ? 16.912 1.606 -40.068 1.00 94.31 88 MET A C 1
ATOM 735 O O . MET A 1 88 ? 17.031 0.547 -40.684 1.00 94.31 88 MET A O 1
ATOM 739 N N . ASN A 1 89 ? 16.991 2.783 -40.696 1.00 93.38 89 ASN A N 1
ATOM 740 C CA . ASN A 1 89 ? 17.111 2.908 -42.159 1.00 93.38 89 ASN A CA 1
ATOM 741 C C . ASN A 1 89 ? 18.352 2.208 -42.750 1.00 93.38 89 ASN A C 1
ATOM 743 O O . ASN A 1 89 ? 18.369 1.885 -43.933 1.00 93.38 89 ASN A O 1
ATOM 747 N N . ASN A 1 90 ? 19.395 1.979 -41.946 1.00 92.69 90 ASN A N 1
ATOM 748 C CA . ASN A 1 90 ? 20.603 1.245 -42.344 1.00 92.69 90 ASN A CA 1
ATOM 749 C C . ASN A 1 90 ? 20.478 -0.285 -42.173 1.00 92.69 90 ASN A C 1
ATOM 751 O O . ASN A 1 90 ? 21.479 -0.989 -42.285 1.00 92.69 90 ASN A O 1
ATOM 755 N N . GLY A 1 91 ? 19.283 -0.789 -41.854 1.00 92.69 91 GLY A N 1
ATOM 756 C CA . GLY A 1 91 ? 18.998 -2.209 -41.652 1.00 92.69 91 GLY A CA 1
ATOM 757 C C . GLY A 1 91 ? 19.371 -2.758 -40.271 1.00 92.69 91 GLY A C 1
ATOM 758 O O . GLY A 1 91 ? 19.138 -3.937 -40.017 1.00 92.69 91 GLY A O 1
ATOM 759 N N . LYS A 1 92 ? 19.935 -1.946 -39.365 1.00 93.88 92 LYS A N 1
ATOM 760 C CA . LYS A 1 92 ? 20.217 -2.373 -37.983 1.00 93.88 92 LYS A CA 1
ATOM 761 C C . LYS A 1 92 ? 18.942 -2.383 -37.142 1.00 93.88 92 LYS A C 1
ATOM 763 O O . LYS A 1 92 ? 18.092 -1.516 -37.308 1.00 93.88 92 LYS A O 1
ATOM 768 N N . ILE A 1 93 ? 18.856 -3.315 -36.197 1.00 92.25 93 ILE A N 1
ATOM 769 C CA . ILE A 1 93 ? 17.796 -3.359 -35.184 1.00 92.25 93 ILE A CA 1
ATOM 770 C C . ILE A 1 93 ? 18.380 -2.859 -33.863 1.00 92.25 93 ILE A C 1
ATOM 772 O O . ILE A 1 93 ? 19.428 -3.342 -33.437 1.00 92.25 93 ILE A O 1
ATOM 776 N N . LEU A 1 94 ? 17.724 -1.879 -33.245 1.00 91.19 94 LEU A N 1
ATOM 777 C CA . LEU A 1 94 ? 18.107 -1.302 -31.957 1.00 91.19 94 LEU A CA 1
ATOM 778 C C . LEU A 1 94 ? 16.936 -1.372 -30.979 1.00 91.19 94 LEU A C 1
ATOM 780 O O . LEU A 1 94 ? 15.777 -1.352 -31.387 1.00 91.19 94 LEU A O 1
ATOM 784 N N . GLU A 1 95 ? 17.233 -1.434 -29.688 1.00 90.94 95 GLU A N 1
ATOM 785 C CA . GLU A 1 95 ? 16.224 -1.273 -28.640 1.00 90.94 95 GLU A CA 1
ATOM 786 C C . GLU A 1 95 ? 15.779 0.207 -28.572 1.00 90.94 95 GLU A C 1
ATOM 788 O O . GLU A 1 95 ? 16.547 1.114 -28.901 1.00 90.94 95 GLU A O 1
ATOM 793 N N . LEU A 1 96 ? 14.525 0.474 -28.195 1.00 90.38 96 LEU A N 1
ATOM 794 C CA . LEU A 1 96 ? 13.920 1.811 -28.220 1.00 90.38 96 LEU A CA 1
ATOM 795 C C . LEU A 1 96 ? 14.705 2.881 -27.439 1.00 90.38 96 LEU A C 1
ATOM 797 O O . LEU A 1 96 ? 14.802 4.019 -27.906 1.00 90.38 96 LEU A O 1
ATOM 801 N N . SER A 1 97 ? 15.254 2.552 -26.270 1.00 87.25 97 SER A N 1
ATOM 802 C CA . SER A 1 97 ? 16.060 3.483 -25.469 1.00 87.25 97 SER A CA 1
ATOM 803 C C . SER A 1 97 ? 17.444 3.753 -26.070 1.00 87.25 97 SER A C 1
ATOM 805 O O . SER A 1 97 ? 18.007 4.817 -25.829 1.00 87.25 97 SER A O 1
ATOM 807 N N . GLU A 1 98 ? 17.954 2.865 -26.924 1.00 88.38 98 GLU A N 1
ATOM 808 C CA . GLU A 1 98 ? 19.180 3.080 -27.710 1.00 88.38 98 GLU A CA 1
ATOM 809 C C . GLU A 1 98 ? 18.907 3.858 -29.009 1.00 88.38 98 GLU A C 1
ATOM 811 O O . GLU A 1 98 ? 19.779 4.546 -29.538 1.00 88.38 98 GLU A O 1
ATOM 816 N N . ALA A 1 99 ? 17.684 3.768 -29.539 1.00 90.50 99 ALA A N 1
ATOM 817 C CA . ALA A 1 99 ? 17.281 4.438 -30.774 1.00 90.50 99 ALA A CA 1
ATOM 818 C C . ALA A 1 99 ? 16.760 5.874 -30.561 1.00 90.50 99 ALA A C 1
ATOM 820 O O . ALA A 1 99 ? 16.728 6.662 -31.509 1.00 90.50 99 ALA A O 1
ATOM 821 N N . SER A 1 100 ? 16.327 6.227 -29.345 1.00 90.38 100 SER A N 1
ATOM 822 C CA . SER A 1 100 ? 15.714 7.522 -29.031 1.00 90.38 100 SER A CA 1
ATOM 823 C C . SER A 1 100 ? 16.356 8.182 -27.819 1.00 90.38 100 SER A C 1
ATOM 825 O O . SER A 1 100 ? 16.170 7.735 -26.690 1.00 90.38 100 SER A O 1
ATOM 827 N N . ASN A 1 101 ? 17.001 9.331 -28.035 1.00 88.69 101 ASN A N 1
ATOM 828 C CA . ASN A 1 101 ? 17.578 10.140 -26.956 1.00 88.69 101 ASN A CA 1
ATOM 829 C C . ASN A 1 101 ? 16.539 10.537 -25.892 1.00 88.69 101 ASN A C 1
ATOM 831 O O . ASN A 1 101 ? 16.864 10.599 -24.712 1.00 88.69 101 ASN A O 1
ATOM 835 N N . ILE A 1 102 ? 15.282 10.777 -26.288 1.00 87.62 102 ILE A N 1
ATOM 836 C CA . ILE A 1 102 ? 14.205 11.123 -25.347 1.00 87.62 102 ILE A CA 1
ATOM 837 C C . ILE A 1 102 ? 13.907 9.931 -24.433 1.00 87.62 102 ILE A C 1
ATOM 839 O O . ILE A 1 102 ? 13.849 10.084 -23.215 1.00 87.62 102 ILE A O 1
ATOM 843 N N . VAL A 1 103 ? 13.743 8.737 -25.010 1.00 86.75 103 VAL A N 1
ATOM 844 C CA . VAL A 1 103 ? 13.465 7.521 -24.231 1.00 86.75 103 VAL A CA 1
ATOM 845 C C . VAL A 1 103 ? 14.674 7.151 -23.378 1.00 86.75 103 VAL A C 1
ATOM 847 O O . VAL A 1 103 ? 14.502 6.824 -22.207 1.00 86.75 103 VAL A O 1
ATOM 850 N N . HIS A 1 104 ? 15.887 7.298 -23.913 1.00 85.88 104 HIS A N 1
ATOM 851 C CA . HIS A 1 104 ? 17.127 7.135 -23.163 1.00 85.88 104 HIS A CA 1
ATOM 852 C C . HIS A 1 104 ? 17.120 7.976 -21.883 1.00 85.88 104 HIS A C 1
ATOM 854 O O . HIS A 1 104 ? 17.348 7.446 -20.796 1.00 85.88 104 HIS A O 1
ATOM 860 N N . SER A 1 105 ? 16.805 9.272 -21.991 1.00 84.50 105 SER A N 1
ATOM 861 C CA . SER A 1 105 ? 16.728 10.178 -20.841 1.00 84.50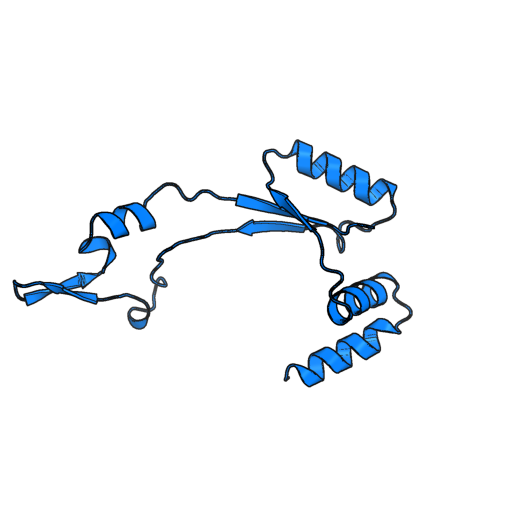 105 SER A CA 1
ATOM 862 C C . SER A 1 105 ? 15.594 9.838 -19.871 1.00 84.50 105 SER A C 1
ATOM 864 O O . SER A 1 105 ? 15.757 10.049 -18.677 1.00 84.50 105 SER A O 1
ATOM 866 N N . LEU A 1 106 ? 14.464 9.297 -20.336 1.00 82.19 106 LEU A N 1
ATOM 867 C CA . LEU A 1 106 ? 13.373 8.859 -19.453 1.00 82.19 106 LEU A CA 1
ATOM 868 C C . LEU A 1 106 ? 13.724 7.588 -18.666 1.00 82.19 106 LEU A C 1
ATOM 870 O O . LEU A 1 106 ? 13.313 7.452 -17.517 1.00 82.19 106 LEU A O 1
ATOM 874 N N . VAL A 1 107 ? 14.475 6.665 -19.274 1.00 78.50 107 VAL A N 1
ATOM 875 C CA . VAL A 1 107 ? 14.913 5.410 -18.638 1.00 78.50 107 VAL A CA 1
ATOM 876 C C . VAL A 1 107 ? 16.060 5.651 -17.652 1.00 78.50 107 VAL A C 1
ATOM 878 O O . VAL A 1 107 ? 16.082 5.050 -16.576 1.00 78.50 107 VAL A O 1
ATOM 881 N N . HIS A 1 108 ? 17.006 6.523 -18.014 1.00 78.12 108 HIS A N 1
ATOM 882 C CA . HIS A 1 108 ? 18.241 6.768 -17.257 1.00 78.12 108 HIS A CA 1
ATOM 883 C C . HIS A 1 108 ? 18.213 8.043 -16.404 1.00 78.12 108 HIS A C 1
ATOM 885 O O . HIS A 1 108 ? 19.145 8.285 -15.639 1.00 78.12 108 HIS A O 1
ATOM 891 N N . GLY A 1 109 ? 17.174 8.868 -16.540 1.00 72.31 109 GLY A N 1
ATOM 892 C CA . GLY A 1 109 ? 16.979 10.067 -15.732 1.00 72.31 109 GLY A CA 1
ATOM 893 C C . GLY A 1 109 ? 16.761 9.746 -14.255 1.00 72.31 109 GLY A C 1
ATOM 894 O O . GLY A 1 109 ? 16.490 8.603 -13.873 1.00 72.31 109 GLY A O 1
ATOM 895 N N . GLU A 1 110 ? 16.880 10.769 -13.405 1.00 64.31 110 GLU A N 1
ATOM 896 C CA . GLU A 1 110 ? 16.640 10.613 -11.972 1.00 64.31 110 GLU A CA 1
ATOM 897 C C . GLU A 1 110 ? 15.219 10.097 -11.732 1.00 64.31 110 GLU A C 1
ATOM 899 O O . GLU A 1 110 ? 14.223 10.763 -12.023 1.00 64.31 110 GLU A O 1
ATOM 904 N N . ASN A 1 111 ? 15.129 8.883 -11.190 1.00 62.38 111 ASN A N 1
ATOM 905 C CA . ASN A 1 111 ? 13.865 8.357 -10.715 1.00 62.38 111 ASN A CA 1
ATOM 906 C C . ASN A 1 111 ? 13.486 9.175 -9.485 1.00 62.38 111 ASN A C 1
ATOM 908 O O . ASN A 1 111 ? 14.162 9.117 -8.455 1.00 62.38 111 ASN A O 1
ATOM 912 N N . LYS A 1 112 ? 12.403 9.943 -9.590 1.00 61.69 112 LYS A N 1
ATOM 913 C CA . LYS A 1 112 ? 11.801 10.580 -8.428 1.00 61.69 112 LYS A CA 1
ATOM 914 C C . LYS A 1 112 ? 11.139 9.471 -7.614 1.00 61.69 112 LYS A C 1
ATOM 916 O O . LYS A 1 112 ? 10.005 9.085 -7.873 1.00 61.69 112 LYS A O 1
ATOM 921 N N . ASN A 1 113 ? 11.906 8.885 -6.704 1.00 64.69 113 ASN A N 1
ATOM 922 C CA . ASN A 1 113 ? 11.415 7.875 -5.783 1.00 64.69 113 ASN A CA 1
ATOM 923 C C . ASN A 1 113 ? 10.472 8.561 -4.797 1.00 64.69 113 ASN A C 1
ATOM 925 O O . ASN A 1 113 ? 10.904 9.214 -3.848 1.00 64.69 113 ASN A O 1
ATOM 929 N N . GLU A 1 114 ? 9.177 8.460 -5.069 1.00 79.56 114 GLU A N 1
ATOM 930 C CA . GLU A 1 114 ? 8.144 8.960 -4.176 1.00 79.56 114 GLU A CA 1
ATOM 931 C C . GLU A 1 114 ? 7.811 7.861 -3.173 1.00 79.56 114 GLU A C 1
ATOM 933 O O . GLU A 1 114 ? 6.973 6.990 -3.424 1.00 79.56 114 GLU A O 1
ATOM 938 N N . GLU A 1 115 ? 8.495 7.883 -2.030 1.00 90.31 115 GLU A N 1
ATOM 939 C CA . GLU A 1 115 ? 8.060 7.097 -0.883 1.00 90.31 115 GLU A CA 1
ATOM 940 C C . GLU A 1 115 ? 6.735 7.674 -0.373 1.00 90.31 115 GLU A C 1
ATOM 942 O O . GLU A 1 115 ? 6.595 8.881 -0.169 1.00 90.31 115 GLU A O 1
ATOM 947 N N . LYS A 1 116 ? 5.736 6.814 -0.186 1.00 93.81 116 LYS A N 1
ATOM 948 C CA . LYS A 1 116 ? 4.417 7.173 0.332 1.00 93.81 116 LYS A CA 1
ATOM 949 C C . LYS A 1 116 ? 4.152 6.379 1.596 1.00 93.81 116 LYS A C 1
ATOM 951 O O . LYS A 1 116 ? 4.462 5.196 1.669 1.00 93.81 116 LYS A O 1
ATOM 956 N N . MET A 1 117 ? 3.532 7.014 2.583 1.00 95.75 117 MET A N 1
ATOM 957 C CA . MET A 1 117 ? 2.976 6.314 3.742 1.00 95.75 117 MET A CA 1
ATOM 958 C C . MET A 1 117 ? 1.463 6.171 3.591 1.00 95.75 117 MET A C 1
ATOM 960 O O . MET A 1 117 ? 0.818 7.082 3.077 1.00 95.75 117 MET A O 1
ATOM 964 N N . PHE A 1 118 ? 0.895 5.080 4.097 1.00 96.81 118 PHE A N 1
ATOM 965 C CA . PHE A 1 118 ? -0.529 4.755 4.047 1.00 96.81 118 PHE A CA 1
ATOM 966 C C . PHE A 1 118 ? -1.085 4.569 5.457 1.00 96.81 118 PHE A C 1
ATOM 968 O O . PHE A 1 118 ? -0.471 3.893 6.281 1.00 96.81 118 PHE A O 1
ATOM 975 N N . PHE A 1 119 ? -2.242 5.165 5.743 1.00 97.19 119 PHE A N 1
ATOM 976 C CA . PHE A 1 119 ? -2.860 5.141 7.073 1.00 97.19 119 PHE A CA 1
ATOM 977 C C . PHE A 1 119 ? -4.383 5.369 7.012 1.00 97.19 119 PHE A C 1
ATOM 979 O O . PHE A 1 119 ? -4.883 5.994 6.071 1.00 97.19 119 PHE A O 1
ATOM 986 N N . PRO A 1 120 ? -5.165 4.902 8.003 1.00 96.06 120 PRO A N 1
ATOM 987 C CA . PRO A 1 120 ? -6.596 5.178 8.074 1.00 96.06 120 PRO A CA 1
ATOM 988 C C . PRO A 1 120 ? -6.876 6.657 8.398 1.00 96.06 120 PRO A C 1
ATOM 990 O O . PRO A 1 120 ? -6.192 7.272 9.218 1.00 96.06 120 PRO A O 1
ATOM 993 N N . ILE A 1 121 ? -7.922 7.215 7.783 1.00 81.75 121 ILE A N 1
ATOM 994 C CA . ILE A 1 121 ? -8.581 8.441 8.255 1.00 81.75 121 ILE A CA 1
ATOM 995 C C . ILE A 1 121 ? -9.856 8.021 8.985 1.00 81.75 121 ILE A C 1
ATOM 997 O O . ILE A 1 121 ? -10.496 7.049 8.574 1.00 81.75 121 ILE A O 1
ATOM 1001 N N . ASP A 1 122 ? -10.148 8.708 10.088 1.00 64.19 122 ASP A N 1
ATOM 1002 C CA . ASP A 1 122 ? -11.382 8.519 10.856 1.00 64.19 122 ASP A CA 1
ATOM 1003 C C . ASP A 1 122 ? -12.606 8.970 10.041 1.00 64.19 122 ASP A C 1
ATOM 1005 O O . ASP A 1 122 ? -12.509 10.030 9.376 1.00 64.19 122 ASP A O 1
#

Foldseek 3Di:
DDPVVVLVVLVVQLPDPPPLSVVVSCCVNVVQFWDKDFDPDVVVVVVVVVVCVVVVHDCVRFKDKDWDFDQPDDQPPPDPVSWDWDQDPVRDIDTPLVVDVVNVCSRPPDGPGGIMMTGGDD

Organism: NCBI:txid1076179